Protein AF-A0A7D9MBD2-F1 (afdb_monomer_lite)

Foldseek 3Di:
DDAAQDQAAKDWPDWWALQVAPGRHIAFTWMGHSQKTWGWGAASPGHTLDIKIFPDRPDDHGDDKDWDWDADQQFSKTFIDINNHTRTIDTGDHNDDGYDNIHHDD

Organism: Paramuricea clavata (NCBI:txid317549)

Structure (mmCIF, N/CA/C/O backbone):
data_AF-A0A7D9MBD2-F1
#
_entry.id   AF-A0A7D9MBD2-F1
#
loop_
_atom_site.group_PDB
_atom_site.id
_atom_site.type_symbol
_atom_site.label_atom_id
_atom_site.label_alt_id
_atom_site.label_comp_id
_atom_site.label_asym_id
_atom_site.label_entity_id
_atom_site.label_seq_id
_atom_site.pdbx_PDB_ins_code
_atom_site.Cartn_x
_atom_site.Cartn_y
_atom_site.Cartn_z
_atom_site.occupancy
_atom_site.B_iso_or_equiv
_atom_site.auth_seq_id
_atom_site.auth_comp_id
_atom_site.auth_asym_id
_atom_site.auth_atom_id
_atom_site.pdbx_PDB_model_num
ATOM 1 N N . MET A 1 1 ? -12.943 7.294 1.486 1.00 92.62 1 MET A N 1
ATOM 2 C CA . MET A 1 1 ? -13.051 6.853 2.899 1.00 92.62 1 MET A CA 1
ATOM 3 C C . MET A 1 1 ? -13.723 5.497 2.928 1.00 92.62 1 MET A C 1
ATOM 5 O O . MET A 1 1 ? -14.538 5.242 2.050 1.00 92.62 1 MET A O 1
ATOM 9 N N . ILE A 1 2 ? -13.403 4.660 3.913 1.00 96.00 2 ILE A N 1
ATOM 10 C CA . ILE A 1 2 ? -14.012 3.333 4.078 1.00 96.00 2 ILE A CA 1
ATOM 11 C C . ILE A 1 2 ? -14.476 3.122 5.521 1.00 96.00 2 ILE A C 1
ATOM 13 O O . ILE A 1 2 ? -13.930 3.731 6.441 1.00 96.00 2 ILE A O 1
ATOM 17 N N . LYS A 1 3 ? -15.463 2.245 5.719 1.00 97.31 3 LYS A N 1
ATOM 18 C CA . LYS A 1 3 ? -15.857 1.721 7.031 1.00 97.31 3 LYS A CA 1
ATOM 19 C C . LYS A 1 3 ? -15.859 0.200 6.953 1.00 97.31 3 LYS A C 1
ATOM 21 O O . LYS A 1 3 ? -16.692 -0.377 6.262 1.00 97.31 3 LYS A O 1
ATOM 26 N N . LEU A 1 4 ? -14.932 -0.434 7.660 1.00 96.69 4 LEU A N 1
ATOM 27 C CA . LEU A 1 4 ? -14.835 -1.890 7.728 1.00 96.69 4 LEU A CA 1
ATOM 28 C C . LEU A 1 4 ? -15.627 -2.394 8.933 1.00 96.69 4 LEU A C 1
ATOM 30 O O . LEU A 1 4 ? -15.448 -1.889 10.038 1.00 96.69 4 LEU A O 1
ATOM 34 N N . LEU A 1 5 ? -16.511 -3.373 8.738 1.00 97.44 5 LEU A N 1
ATOM 35 C CA . LEU A 1 5 ? -17.306 -3.949 9.836 1.00 97.44 5 LEU A CA 1
ATOM 36 C C . LEU A 1 5 ? -16.469 -4.860 10.747 1.00 97.44 5 LEU A C 1
ATOM 38 O O . LEU A 1 5 ? -16.777 -5.002 11.927 1.00 97.44 5 LEU A O 1
ATOM 42 N N . GLN A 1 6 ? -15.398 -5.431 10.199 1.00 96.62 6 GLN A N 1
ATOM 43 C CA . GLN A 1 6 ? -14.392 -6.237 10.884 1.00 96.62 6 GLN A CA 1
ATOM 44 C C . GLN A 1 6 ? -13.019 -5.960 10.267 1.00 96.62 6 GLN A C 1
ATOM 46 O O . GLN A 1 6 ? -12.948 -5.517 9.123 1.00 96.62 6 GLN A O 1
ATOM 51 N N . VAL A 1 7 ? -11.946 -6.229 11.009 1.00 97.38 7 VAL A N 1
ATOM 52 C CA . VAL A 1 7 ? -10.560 -6.084 10.518 1.00 97.38 7 VAL A CA 1
ATOM 53 C C . VAL A 1 7 ? -9.686 -7.308 10.801 1.00 97.38 7 VAL A C 1
ATOM 55 O O . VAL A 1 7 ? -8.495 -7.273 10.513 1.00 97.38 7 VAL A O 1
ATOM 58 N N . ASN A 1 8 ? -10.267 -8.366 11.372 1.00 96.88 8 ASN A N 1
ATOM 59 C CA . ASN A 1 8 ? -9.579 -9.626 11.648 1.00 96.88 8 ASN A CA 1
ATOM 60 C C . ASN A 1 8 ? -9.455 -10.439 10.355 1.00 96.88 8 ASN A C 1
ATOM 62 O O . ASN A 1 8 ? -10.387 -10.451 9.545 1.00 96.88 8 ASN A O 1
ATOM 66 N N . GLY A 1 9 ? -8.350 -11.161 10.197 1.00 96.56 9 GLY A N 1
ATOM 67 C CA . GLY A 1 9 ? -8.034 -11.874 8.964 1.00 96.56 9 GLY A CA 1
ATOM 68 C C . GLY A 1 9 ? -7.595 -10.932 7.842 1.00 96.56 9 GLY A C 1
ATOM 69 O O . GLY A 1 9 ? -7.201 -9.793 8.094 1.00 96.56 9 GLY A O 1
ATOM 70 N N . LEU A 1 10 ? -7.640 -11.436 6.607 1.00 97.12 10 LEU A N 1
ATOM 71 C CA . LEU A 1 10 ? -7.211 -10.725 5.405 1.00 97.12 10 LEU A CA 1
ATOM 72 C C . LEU A 1 10 ? -8.407 -10.106 4.676 1.00 97.12 10 LEU A C 1
ATOM 74 O O . LEU A 1 10 ? -9.388 -10.790 4.386 1.00 97.12 10 LEU A O 1
ATOM 78 N N . LEU A 1 11 ? -8.301 -8.821 4.349 1.00 97.38 11 LEU A N 1
ATOM 79 C CA . LEU A 1 11 ? -9.273 -8.079 3.553 1.00 97.38 11 LEU A CA 1
ATOM 80 C C . LEU A 1 11 ? -8.551 -7.354 2.418 1.00 97.38 11 LEU A C 1
ATOM 82 O O . LEU A 1 11 ? -7.696 -6.504 2.671 1.00 97.38 11 LEU A O 1
ATOM 86 N N . HIS A 1 12 ? -8.942 -7.624 1.177 1.00 95.38 12 HIS A N 1
ATOM 87 C CA . HIS A 1 12 ? -8.473 -6.867 0.019 1.00 95.38 12 HIS A CA 1
ATOM 88 C C . HIS A 1 12 ? -9.350 -5.624 -0.163 1.00 95.38 12 HIS A C 1
ATOM 90 O O . HIS A 1 12 ? -10.572 -5.723 -0.266 1.00 95.38 12 HIS A O 1
ATOM 96 N N . LEU A 1 13 ? -8.733 -4.440 -0.147 1.00 96.06 13 LEU A N 1
ATOM 97 C CA . LEU A 1 13 ? -9.426 -3.165 -0.366 1.00 96.06 13 LEU A CA 1
ATOM 98 C C . LEU A 1 13 ? -9.339 -2.723 -1.825 1.00 96.06 13 LEU A C 1
ATOM 100 O O . LEU A 1 13 ? -10.264 -2.104 -2.344 1.00 96.06 13 LEU A O 1
ATOM 104 N N . PHE A 1 14 ? -8.205 -3.011 -2.458 1.00 95.31 14 PHE A N 1
ATOM 105 C CA . PHE A 1 14 ? -7.955 -2.767 -3.868 1.00 95.31 14 PHE A CA 1
ATOM 106 C C . PHE A 1 14 ? -6.874 -3.724 -4.353 1.00 95.31 14 PHE A C 1
ATOM 108 O O . PHE A 1 14 ? -5.856 -3.911 -3.680 1.00 95.31 14 PHE A O 1
ATOM 115 N N . GLU A 1 15 ? -7.076 -4.285 -5.536 1.00 95.94 15 GLU A N 1
ATOM 116 C CA . GLU A 1 15 ? -6.099 -5.147 -6.175 1.00 95.94 15 GLU A CA 1
ATOM 117 C C . GLU A 1 15 ? -6.204 -5.095 -7.697 1.00 95.94 15 GLU A C 1
ATOM 119 O O . GLU A 1 15 ? -7.252 -4.773 -8.259 1.00 95.94 15 GLU A O 1
ATOM 124 N N . THR A 1 16 ? -5.095 -5.421 -8.350 1.00 96.12 16 THR A N 1
ATOM 125 C CA . THR A 1 16 ? -5.029 -5.701 -9.786 1.00 96.12 16 THR A CA 1
ATOM 126 C C . THR A 1 16 ? -4.170 -6.938 -10.018 1.00 96.12 16 THR A C 1
ATOM 128 O O . THR A 1 16 ? -3.390 -7.334 -9.148 1.00 96.12 16 THR A O 1
ATOM 131 N N . ILE A 1 17 ? -4.264 -7.526 -11.205 1.00 95.00 17 ILE A N 1
ATOM 132 C CA . ILE A 1 17 ? -3.409 -8.630 -11.654 1.00 95.00 17 ILE A CA 1
ATOM 133 C C . ILE A 1 17 ? -2.486 -8.164 -12.778 1.00 95.00 17 ILE A C 1
ATOM 135 O O . ILE A 1 17 ? -2.806 -7.215 -13.487 1.00 95.00 17 ILE A O 1
ATOM 139 N N . GLY A 1 18 ? -1.366 -8.851 -12.985 1.00 93.38 18 GLY A N 1
ATOM 140 C CA . GLY A 1 18 ? -0.489 -8.642 -14.143 1.00 93.38 18 GLY A CA 1
ATOM 141 C C . GLY A 1 18 ? -1.075 -9.166 -15.460 1.00 93.38 18 GLY A C 1
ATOM 142 O O . GLY A 1 18 ? -0.460 -10.001 -16.110 1.00 93.38 18 GLY A O 1
ATOM 143 N N . GLY A 1 19 ? -2.272 -8.733 -15.865 1.00 90.25 19 GLY A N 1
ATOM 144 C CA . GLY A 1 19 ? -2.978 -9.280 -17.037 1.00 90.25 19 GLY A CA 1
ATOM 145 C C . GLY A 1 19 ? -2.192 -9.198 -18.354 1.00 90.25 19 GLY A C 1
ATOM 146 O O . GLY A 1 19 ? -2.360 -10.050 -19.228 1.00 90.25 19 GLY A O 1
ATOM 147 N N . HIS A 1 20 ? -1.267 -8.240 -18.467 1.00 93.00 20 HIS A N 1
ATOM 148 C CA . HIS A 1 20 ? -0.345 -8.096 -19.597 1.00 93.00 20 HIS A CA 1
ATOM 149 C C . HIS A 1 20 ? 1.138 -8.199 -19.191 1.00 93.00 20 HIS A C 1
ATOM 151 O O . HIS A 1 20 ? 2.025 -7.832 -19.964 1.00 93.00 20 HIS A O 1
ATOM 157 N N . SER A 1 21 ? 1.412 -8.735 -17.999 1.00 93.62 21 SER A N 1
ATOM 158 C CA . SER A 1 21 ? 2.756 -8.956 -17.465 1.00 93.62 21 SER A CA 1
ATOM 159 C C . SER A 1 21 ? 3.317 -10.330 -17.846 1.00 93.62 21 SER A C 1
ATOM 161 O O . SER A 1 21 ? 2.640 -11.188 -18.411 1.00 93.62 21 SER A O 1
ATOM 163 N N . LYS A 1 22 ? 4.580 -10.595 -17.481 1.00 93.62 22 LYS A N 1
ATOM 164 C CA . LYS A 1 22 ? 5.185 -11.939 -17.596 1.00 93.62 22 LYS A CA 1
ATOM 165 C C . LYS A 1 22 ? 4.678 -12.931 -16.536 1.00 93.62 22 LYS A C 1
ATOM 167 O O . LYS A 1 22 ? 5.165 -14.056 -16.473 1.00 93.62 22 LYS A O 1
ATOM 172 N N . HIS A 1 23 ? 3.734 -12.510 -15.699 1.00 90.62 23 HIS A N 1
ATOM 173 C CA . HIS A 1 23 ? 3.063 -13.294 -14.666 1.00 90.62 23 HIS A CA 1
ATOM 174 C C . HIS A 1 23 ? 1.598 -12.868 -14.578 1.00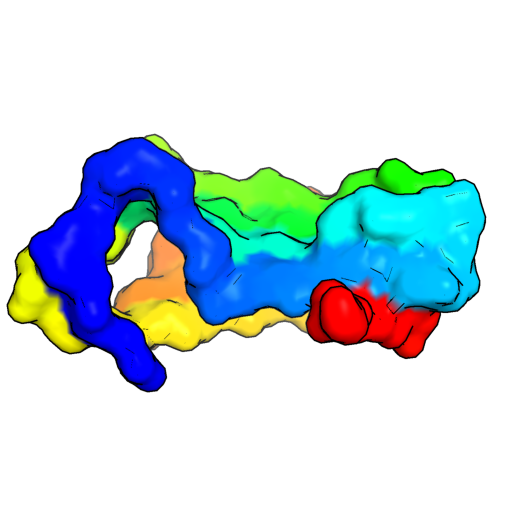 90.62 23 HIS A C 1
ATOM 176 O O . HIS A 1 23 ? 1.290 -11.733 -14.897 1.00 90.62 23 HIS A O 1
ATOM 182 N N . GLN A 1 24 ? 0.721 -13.714 -14.038 1.00 91.81 24 GLN A N 1
ATOM 183 C CA . GLN A 1 24 ? -0.693 -13.373 -13.786 1.00 91.81 24 GLN A CA 1
ATOM 184 C C . GLN A 1 24 ? -1.000 -13.145 -12.295 1.00 91.81 24 GLN A C 1
ATOM 186 O O . GLN A 1 24 ? -2.143 -13.201 -11.859 1.00 91.81 24 GLN A O 1
ATOM 191 N N . GLU A 1 25 ? 0.038 -12.917 -11.489 1.00 93.62 25 GLU A N 1
ATOM 192 C CA . GLU A 1 25 ? -0.091 -12.650 -10.054 1.00 93.62 25 GLU A CA 1
ATOM 193 C C . GLU A 1 25 ? -0.559 -11.216 -9.752 1.00 93.62 25 GLU A C 1
ATOM 195 O O . GLU A 1 25 ? -0.521 -10.343 -10.624 1.00 93.62 25 GLU A O 1
ATOM 200 N N . LEU A 1 26 ? -0.950 -10.976 -8.493 1.00 94.00 26 LEU A N 1
ATOM 201 C CA . LEU A 1 26 ? -1.326 -9.655 -7.983 1.00 94.00 26 LEU A CA 1
ATOM 202 C C . LEU A 1 26 ? -0.211 -8.629 -8.223 1.00 94.00 26 LEU A C 1
ATOM 204 O O . LEU A 1 26 ? 0.951 -8.866 -7.870 1.00 94.00 26 LEU A O 1
ATOM 208 N N . GLN A 1 27 ? -0.579 -7.484 -8.794 1.00 95.31 27 GLN A N 1
ATOM 209 C CA . GLN A 1 27 ? 0.362 -6.446 -9.202 1.00 95.31 27 GLN A CA 1
ATOM 210 C C . GLN A 1 27 ? 0.305 -5.238 -8.270 1.00 95.31 27 GLN A C 1
ATOM 212 O O . GLN A 1 27 ? 1.287 -4.969 -7.577 1.00 95.31 27 GLN A O 1
ATOM 217 N N . TYR A 1 28 ? -0.849 -4.576 -8.180 1.00 96.31 28 TYR A N 1
ATOM 218 C CA . TYR A 1 28 ? -1.146 -3.634 -7.105 1.00 96.31 28 TYR A CA 1
ATOM 2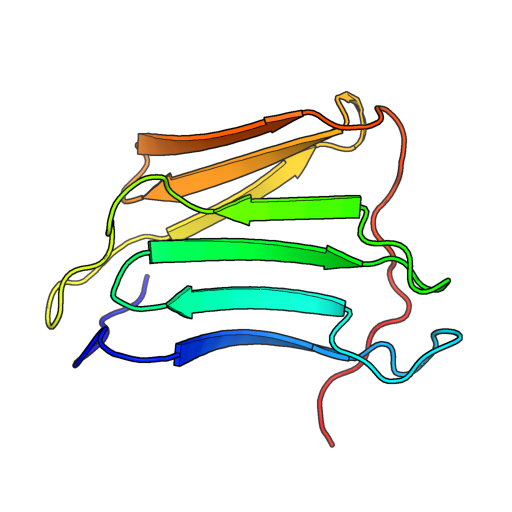19 C C . TYR A 1 28 ? -1.934 -4.338 -6.010 1.00 96.31 28 TYR A C 1
ATOM 221 O O . TYR A 1 28 ? -2.854 -5.102 -6.304 1.00 96.31 28 TYR A O 1
ATOM 229 N N . ARG A 1 29 ? -1.605 -4.061 -4.745 1.00 97.12 29 ARG A N 1
ATOM 230 C CA . ARG A 1 29 ? -2.360 -4.604 -3.612 1.00 97.12 29 ARG A CA 1
ATOM 231 C C . ARG A 1 29 ? -2.400 -3.624 -2.448 1.00 97.12 29 ARG A C 1
ATOM 233 O O . ARG A 1 29 ? -1.362 -3.227 -1.918 1.00 97.12 29 ARG A O 1
ATOM 240 N N . LEU A 1 30 ? -3.615 -3.259 -2.053 1.00 98.19 30 LEU A N 1
ATOM 241 C CA . LEU A 1 30 ? -3.927 -2.555 -0.816 1.00 98.19 30 LEU A CA 1
ATOM 242 C C . LEU A 1 30 ? -4.804 -3.470 0.034 1.00 98.19 30 LEU A C 1
ATOM 244 O O . LEU A 1 30 ? -5.951 -3.752 -0.320 1.00 98.19 30 LEU A O 1
ATOM 248 N N . GLU A 1 31 ? -4.269 -3.936 1.152 1.00 98.00 31 GLU A N 1
ATOM 249 C CA . GLU A 1 31 ? -4.922 -4.954 1.975 1.00 98.00 31 GLU A CA 1
ATOM 250 C C . GLU A 1 31 ? -4.795 -4.658 3.463 1.00 98.00 31 GLU A C 1
ATOM 252 O O . GLU A 1 31 ? -3.886 -3.953 3.908 1.00 98.00 31 GLU A O 1
ATOM 257 N N . VAL A 1 32 ? -5.727 -5.214 4.228 1.00 98.38 32 VAL A N 1
ATOM 258 C CA . VAL A 1 32 ? -5.747 -5.164 5.685 1.00 98.38 32 VAL A CA 1
ATOM 259 C C . VAL A 1 32 ? -5.552 -6.572 6.209 1.00 98.38 32 VAL A C 1
ATOM 261 O O . VAL A 1 32 ? -6.313 -7.463 5.842 1.00 98.38 32 VAL A O 1
ATOM 264 N N . GLN A 1 33 ? -4.577 -6.758 7.091 1.00 98.44 33 GLN A N 1
ATOM 265 C CA . GLN A 1 33 ? -4.391 -8.001 7.826 1.00 98.44 33 GLN A CA 1
ATOM 266 C C . GLN A 1 33 ? -4.386 -7.713 9.324 1.00 98.44 33 GLN A C 1
ATOM 268 O O . GLN A 1 33 ? -3.493 -7.027 9.823 1.00 98.44 33 GLN A O 1
ATOM 273 N N . ASP A 1 34 ? -5.404 -8.203 10.033 1.00 98.12 34 ASP A N 1
ATOM 274 C CA . ASP A 1 34 ? -5.568 -8.000 11.481 1.00 98.12 34 ASP A CA 1
ATOM 275 C C . ASP A 1 34 ? -5.427 -6.515 11.888 1.00 98.12 34 ASP A C 1
ATOM 277 O O . ASP A 1 34 ? -4.731 -6.143 12.834 1.00 98.12 34 ASP A O 1
ATOM 281 N N . GLY A 1 35 ? -6.060 -5.636 11.103 1.00 98.12 35 GLY A N 1
ATOM 282 C CA . GLY A 1 35 ? -6.047 -4.179 11.266 1.00 98.12 35 GLY A CA 1
ATOM 283 C C . GLY A 1 35 ? -4.771 -3.459 10.807 1.00 98.12 35 GLY A C 1
ATOM 284 O O . GLY A 1 35 ? -4.767 -2.224 10.777 1.00 98.12 35 GLY A O 1
ATOM 285 N N . LYS A 1 36 ? -3.700 -4.170 10.428 1.00 98.69 36 LYS A N 1
ATOM 286 C CA . LYS A 1 36 ? -2.511 -3.575 9.789 1.00 98.69 36 LYS A CA 1
ATOM 287 C C . LYS A 1 36 ? -2.774 -3.349 8.309 1.00 98.69 36 LYS A C 1
ATOM 289 O O . LYS A 1 36 ? -3.374 -4.205 7.670 1.00 98.69 36 LYS A O 1
ATOM 294 N N . LEU A 1 37 ? -2.321 -2.222 7.768 1.00 98.69 37 LEU A N 1
ATOM 295 C CA . LEU A 1 37 ? -2.470 -1.919 6.345 1.00 98.69 37 LEU A CA 1
ATOM 296 C C . LEU A 1 37 ? -1.169 -2.235 5.604 1.00 98.69 37 LEU A C 1
ATOM 298 O O . LEU A 1 37 ? -0.096 -1.815 6.045 1.00 98.69 37 LEU A O 1
ATOM 302 N N . THR A 1 38 ? -1.292 -2.908 4.465 1.00 98.69 38 THR A N 1
ATOM 303 C CA . THR A 1 38 ? -0.197 -3.181 3.536 1.00 98.69 38 THR A CA 1
ATOM 304 C C . THR A 1 38 ? -0.442 -2.458 2.219 1.00 98.69 38 THR A C 1
ATOM 306 O O . THR A 1 38 ? -1.511 -2.595 1.623 1.00 98.69 38 THR A O 1
ATOM 309 N N . TRP A 1 39 ? 0.565 -1.721 1.750 1.00 98.56 39 TRP A N 1
ATOM 310 C CA . TRP A 1 39 ? 0.633 -1.160 0.405 1.00 98.56 39 TRP A CA 1
ATOM 311 C C . TRP A 1 39 ? 1.754 -1.834 -0.378 1.00 98.56 39 TRP A C 1
ATOM 313 O O . TRP A 1 39 ? 2.913 -1.820 0.041 1.00 98.56 39 TRP A O 1
ATOM 323 N N . PHE A 1 40 ? 1.411 -2.437 -1.509 1.00 98.19 40 PHE A N 1
ATOM 324 C CA . PHE A 1 40 ? 2.311 -3.298 -2.260 1.00 98.19 40 PHE A CA 1
ATOM 325 C C . PHE A 1 40 ? 2.222 -3.027 -3.759 1.00 98.19 40 PHE A C 1
ATOM 327 O O . PHE A 1 40 ? 1.131 -2.839 -4.307 1.00 98.19 40 PHE A O 1
ATOM 334 N N . HIS A 1 41 ? 3.380 -3.090 -4.419 1.00 97.81 41 HIS A N 1
ATOM 335 C CA . HIS A 1 41 ? 3.474 -3.113 -5.873 1.00 97.81 41 HIS A CA 1
ATOM 336 C C . HIS A 1 41 ? 4.565 -4.062 -6.359 1.00 97.81 41 HIS A C 1
ATOM 338 O O . HIS A 1 41 ? 5.679 -4.110 -5.822 1.00 97.81 41 HIS A O 1
ATOM 344 N N . ARG A 1 42 ? 4.271 -4.739 -7.465 1.00 96.25 42 ARG A N 1
ATOM 345 C CA . ARG A 1 42 ? 5.201 -5.567 -8.230 1.00 96.25 42 ARG A CA 1
ATOM 346 C C . ARG A 1 42 ? 5.215 -5.149 -9.697 1.00 96.25 42 ARG A C 1
ATOM 348 O O . ARG A 1 42 ? 4.191 -4.780 -10.258 1.00 96.25 42 ARG A O 1
ATOM 355 N N . ASN A 1 43 ? 6.379 -5.193 -10.336 1.00 95.31 43 ASN A N 1
ATOM 356 C CA . ASN A 1 43 ? 6.511 -4.839 -11.746 1.00 95.31 43 ASN A CA 1
ATOM 357 C C . ASN A 1 43 ? 6.136 -5.989 -12.698 1.00 95.31 43 ASN A C 1
ATOM 359 O O . ASN A 1 43 ? 5.992 -7.130 -12.277 1.00 95.31 43 ASN A O 1
ATOM 363 N N . SER A 1 44 ? 6.065 -5.698 -13.995 1.00 95.25 44 SER A N 1
ATOM 364 C CA . SER A 1 44 ? 5.725 -6.656 -15.062 1.00 95.25 44 SER A CA 1
ATOM 365 C C . SER A 1 44 ? 6.642 -7.882 -15.187 1.00 95.25 44 SER A C 1
ATOM 367 O O . SER A 1 44 ? 6.297 -8.867 -15.846 1.00 95.25 44 SER A O 1
ATOM 369 N N . LEU A 1 45 ? 7.834 -7.825 -14.586 1.00 95.62 45 LEU A N 1
ATOM 370 C CA . LEU A 1 45 ? 8.819 -8.908 -14.561 1.00 95.62 45 LEU A CA 1
ATOM 371 C C . LEU A 1 45 ? 8.686 -9.795 -13.319 1.00 95.62 45 LEU A C 1
ATOM 373 O O . LEU A 1 45 ? 9.420 -10.773 -13.191 1.00 95.62 45 LEU A O 1
ATOM 377 N N . GLY A 1 46 ? 7.780 -9.463 -12.402 1.00 94.88 46 GLY A N 1
ATOM 378 C CA . GLY A 1 46 ? 7.588 -10.199 -11.161 1.00 94.88 46 GLY A CA 1
ATOM 379 C C . GLY A 1 46 ? 8.381 -9.656 -9.975 1.00 94.88 46 GLY A C 1
ATOM 380 O O . GLY A 1 46 ? 8.321 -10.231 -8.890 1.00 94.88 46 GLY A O 1
ATOM 381 N N . ASN A 1 47 ? 9.126 -8.559 -10.132 1.00 95.62 47 ASN A N 1
ATOM 382 C CA . ASN A 1 47 ? 9.919 -8.001 -9.040 1.00 95.62 47 ASN A CA 1
ATOM 383 C C . ASN A 1 47 ? 9.055 -7.099 -8.163 1.00 95.62 47 ASN A C 1
ATOM 385 O O . ASN A 1 47 ? 8.458 -6.132 -8.639 1.00 95.62 47 ASN A O 1
ATOM 389 N N . THR A 1 48 ? 9.002 -7.402 -6.870 1.00 96.31 48 THR A N 1
ATOM 390 C CA . THR A 1 48 ? 8.388 -6.520 -5.875 1.00 96.31 48 THR A CA 1
ATOM 391 C C . THR A 1 48 ? 9.193 -5.228 -5.790 1.00 96.31 48 THR A C 1
ATOM 393 O O . THR A 1 48 ? 10.370 -5.272 -5.439 1.00 96.31 48 THR A O 1
ATOM 396 N N . LEU A 1 49 ? 8.563 -4.091 -6.094 1.00 96.69 49 LEU A N 1
ATOM 397 C CA . LEU A 1 49 ? 9.208 -2.781 -5.975 1.00 96.69 49 LEU A CA 1
ATOM 398 C C . LEU A 1 49 ? 9.112 -2.248 -4.546 1.00 96.69 49 LEU A C 1
ATOM 400 O O . LEU A 1 49 ? 10.075 -1.693 -4.029 1.00 96.69 49 LEU A O 1
ATOM 404 N N . PHE A 1 50 ? 7.971 -2.454 -3.887 1.00 97.25 50 PHE A N 1
ATOM 405 C CA . PHE A 1 50 ? 7.803 -2.149 -2.469 1.00 97.25 50 PHE A CA 1
ATOM 406 C C . PHE A 1 50 ? 6.716 -3.019 -1.830 1.00 97.25 50 PHE A C 1
ATOM 408 O O . PHE A 1 50 ? 5.809 -3.519 -2.498 1.00 97.25 50 PHE A O 1
ATOM 415 N N . SER A 1 51 ? 6.810 -3.166 -0.508 1.00 97.62 51 SER A N 1
ATOM 416 C CA . SER A 1 51 ? 5.809 -3.812 0.343 1.00 97.62 51 SER A CA 1
ATOM 417 C C . SER A 1 51 ? 5.828 -3.137 1.712 1.00 97.62 51 SER A C 1
ATOM 419 O O . SER A 1 51 ? 6.568 -3.544 2.607 1.00 97.62 51 SER A O 1
ATOM 421 N N . VAL A 1 52 ? 5.048 -2.072 1.860 1.00 98.06 52 VAL A N 1
ATOM 422 C CA . VAL A 1 52 ? 5.020 -1.236 3.062 1.00 98.06 52 VAL A CA 1
ATOM 423 C C . VAL A 1 52 ? 3.898 -1.705 3.969 1.00 98.06 52 VAL A C 1
ATOM 425 O O . VAL A 1 52 ? 2.750 -1.743 3.542 1.00 98.06 52 VAL A O 1
ATOM 428 N N . VAL A 1 53 ? 4.217 -2.040 5.218 1.00 98.62 53 VAL A N 1
ATOM 429 C CA . VAL A 1 53 ? 3.245 -2.514 6.213 1.00 98.62 53 VAL A CA 1
ATOM 430 C C . VAL A 1 53 ? 3.323 -1.634 7.452 1.00 98.62 53 VAL A C 1
ATOM 432 O O . VAL A 1 53 ? 4.420 -1.321 7.920 1.00 98.62 53 VAL A O 1
ATOM 435 N N . THR A 1 54 ? 2.177 -1.228 7.999 1.00 98.75 54 THR A N 1
ATOM 436 C CA . THR A 1 54 ? 2.147 -0.495 9.273 1.00 98.75 54 THR A CA 1
ATOM 437 C C . THR A 1 54 ? 2.657 -1.365 10.426 1.00 98.75 54 THR A C 1
ATOM 439 O O . THR A 1 54 ? 2.359 -2.556 10.504 1.00 98.75 54 THR A O 1
ATOM 442 N N . ASP A 1 55 ? 3.413 -0.777 11.356 1.00 98.19 55 ASP A N 1
ATOM 443 C CA . ASP A 1 55 ? 4.060 -1.545 12.434 1.00 98.19 55 ASP A CA 1
ATOM 444 C C . ASP A 1 55 ? 3.040 -2.161 13.409 1.00 98.19 55 ASP A C 1
ATOM 446 O O . ASP A 1 55 ? 3.198 -3.295 13.877 1.00 98.19 55 ASP A O 1
ATOM 450 N N . SER A 1 56 ? 1.937 -1.452 13.643 1.00 98.00 56 SER A N 1
ATOM 451 C CA . SER A 1 56 ? 0.800 -1.861 14.468 1.00 98.00 56 SER A CA 1
ATOM 452 C C . SER A 1 56 ? -0.522 -1.771 13.688 1.00 98.00 56 SER A C 1
ATOM 454 O O . SER A 1 56 ? -0.554 -1.198 12.590 1.00 98.00 56 SER A O 1
ATOM 456 N N . PRO A 1 57 ? -1.616 -2.362 14.208 1.00 98.25 57 PRO A N 1
ATOM 457 C CA . PRO A 1 57 ? -2.946 -2.160 13.646 1.00 98.25 57 PRO A CA 1
ATOM 458 C C . PRO A 1 57 ? -3.325 -0.676 13.646 1.00 98.25 57 PRO A C 1
ATOM 460 O O . PRO A 1 57 ? -3.223 -0.003 14.671 1.00 98.25 57 PRO A O 1
ATOM 463 N N . VAL A 1 58 ? -3.768 -0.174 12.495 1.00 98.12 58 VAL A N 1
ATOM 464 C CA . VAL A 1 58 ? -4.176 1.229 12.302 1.00 98.12 58 VAL A CA 1
ATOM 465 C C . VAL A 1 58 ? -5.649 1.377 11.929 1.00 98.12 58 VAL A C 1
ATOM 467 O O . VAL A 1 58 ? -6.179 2.486 11.964 1.00 98.12 58 VAL A O 1
ATOM 470 N N . LEU A 1 59 ? -6.319 0.275 11.579 1.00 97.94 59 LEU A N 1
ATOM 471 C CA . LEU A 1 59 ? -7.746 0.243 11.277 1.00 97.94 59 LEU A CA 1
ATOM 472 C C . LEU A 1 59 ? -8.522 -0.431 12.403 1.00 97.94 59 LEU A C 1
ATOM 474 O O . LEU A 1 59 ? -8.135 -1.486 12.901 1.00 97.94 59 LEU A O 1
ATOM 478 N N . ILE A 1 60 ? -9.646 0.183 12.766 1.00 96.75 60 ILE A N 1
ATOM 479 C CA . ILE A 1 60 ? -10.537 -0.271 13.834 1.00 96.75 60 ILE A CA 1
ATOM 480 C C . ILE A 1 60 ? -11.918 -0.566 13.223 1.00 96.75 60 ILE A C 1
ATOM 482 O O . ILE A 1 60 ? -12.397 0.228 12.404 1.00 96.75 60 ILE A O 1
ATOM 486 N N . PRO A 1 61 ? -12.585 -1.673 13.607 1.00 97.69 61 PRO A N 1
ATOM 487 C CA . PRO A 1 61 ? -13.929 -1.989 13.138 1.00 97.69 61 PRO A CA 1
ATOM 488 C C . PRO A 1 61 ? -14.941 -0.877 13.414 1.00 97.69 61 PRO A C 1
ATOM 490 O O . PRO A 1 61 ? -14.912 -0.225 14.454 1.00 97.69 61 PRO A O 1
ATOM 493 N N . ASN A 1 62 ? -15.901 -0.718 12.508 1.00 97.62 62 ASN A N 1
ATOM 494 C CA . ASN A 1 62 ? -17.039 0.192 12.614 1.00 97.62 62 ASN A CA 1
ATOM 495 C C . ASN A 1 62 ? -16.697 1.690 12.722 1.00 97.62 62 ASN A C 1
ATOM 497 O O . ASN A 1 62 ? -17.585 2.488 13.033 1.00 97.62 62 ASN A O 1
ATOM 501 N N . ILE A 1 63 ? -15.474 2.093 12.367 1.00 97.88 63 ILE A N 1
ATOM 502 C CA . ILE A 1 63 ? -15.045 3.497 12.314 1.00 97.88 63 ILE A CA 1
ATOM 503 C C . ILE A 1 63 ? -14.761 3.900 10.861 1.00 97.88 63 ILE A C 1
ATOM 505 O O . ILE A 1 63 ? -14.040 3.212 10.138 1.00 97.88 63 ILE A O 1
ATOM 509 N N . TRP A 1 64 ? -15.338 5.024 10.420 1.00 98.12 64 TRP A N 1
ATOM 510 C CA . TRP A 1 64 ? -14.989 5.618 9.128 1.00 98.12 64 TRP A CA 1
ATOM 511 C C . TRP A 1 64 ? -13.546 6.105 9.162 1.00 98.12 64 TRP A C 1
ATOM 513 O O . TRP A 1 64 ? -13.182 6.907 10.017 1.00 98.12 64 TRP A O 1
ATOM 523 N N . THR A 1 65 ? -12.742 5.630 8.218 1.00 98.00 65 THR A N 1
ATOM 524 C CA . THR A 1 65 ? -11.320 5.954 8.135 1.00 98.00 65 THR A CA 1
ATOM 525 C C . THR A 1 65 ? -10.972 6.439 6.732 1.00 98.00 65 THR A C 1
ATOM 527 O O . THR A 1 65 ? -11.396 5.870 5.716 1.00 98.00 65 THR A O 1
ATOM 530 N N . HIS A 1 66 ? -10.201 7.520 6.662 1.00 98.19 66 HIS A N 1
ATOM 531 C CA . HIS A 1 66 ? -9.582 7.980 5.430 1.00 98.19 66 HIS A CA 1
ATOM 532 C C . HIS A 1 66 ? -8.218 7.307 5.272 1.00 98.19 66 HIS A C 1
ATOM 534 O O . HIS A 1 66 ? -7.359 7.441 6.140 1.00 98.19 66 HIS A O 1
ATOM 540 N N . ILE A 1 67 ? -8.037 6.581 4.172 1.00 98.25 67 ILE A N 1
ATOM 541 C CA . ILE A 1 67 ? -6.790 5.900 3.825 1.00 98.25 67 ILE A CA 1
ATOM 542 C C . ILE A 1 67 ? -6.248 6.559 2.565 1.00 98.25 67 ILE A C 1
ATOM 544 O O . ILE A 1 67 ? -6.986 6.708 1.590 1.00 98.25 67 ILE A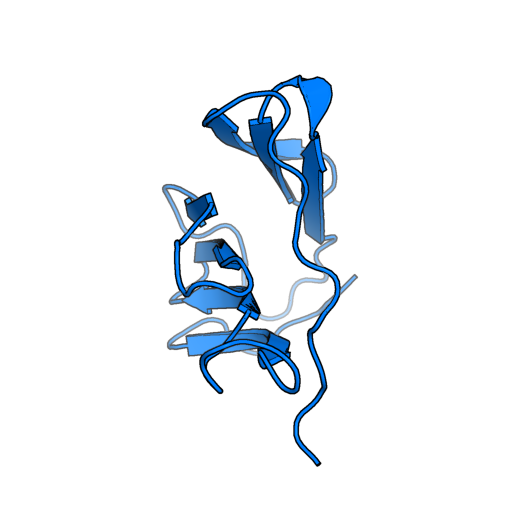 O 1
ATOM 548 N N . LEU A 1 68 ? -4.971 6.926 2.593 1.00 98.38 68 LEU A N 1
ATOM 549 C CA . LEU A 1 68 ? -4.226 7.402 1.436 1.00 98.38 68 LEU A CA 1
ATOM 550 C C . LEU A 1 68 ? -2.905 6.634 1.369 1.00 98.38 68 LEU A C 1
ATOM 552 O O . LEU A 1 68 ? -2.199 6.522 2.370 1.00 98.38 68 LEU A O 1
ATOM 556 N N . VAL A 1 69 ? -2.573 6.126 0.187 1.00 98.38 69 VAL A N 1
ATOM 557 C CA . VAL A 1 69 ? -1.284 5.492 -0.095 1.00 98.38 69 VAL A CA 1
ATOM 558 C C . VAL A 1 69 ? -0.664 6.145 -1.318 1.00 98.38 69 VAL A C 1
ATOM 560 O O . VAL A 1 69 ? -1.379 6.550 -2.236 1.00 98.38 69 VAL A O 1
ATOM 563 N N . THR A 1 70 ? 0.654 6.292 -1.318 1.00 98.12 70 THR A N 1
ATOM 564 C CA . THR A 1 70 ? 1.379 6.975 -2.393 1.00 98.12 70 THR A CA 1
ATOM 565 C C . THR A 1 70 ? 2.633 6.204 -2.778 1.00 98.12 70 THR A C 1
ATOM 567 O O . THR A 1 70 ? 3.131 5.361 -2.028 1.00 98.12 70 THR A O 1
ATOM 570 N N . TYR A 1 71 ? 3.135 6.502 -3.973 1.00 98.19 71 TYR A N 1
ATOM 571 C CA . TYR A 1 71 ? 4.484 6.163 -4.397 1.00 98.19 71 TYR A CA 1
ATOM 572 C C . TYR A 1 71 ? 5.069 7.333 -5.189 1.00 98.19 71 TYR A C 1
ATOM 574 O O . TYR A 1 71 ? 4.463 7.787 -6.162 1.00 98.19 71 TYR A O 1
ATOM 582 N N . THR A 1 72 ? 6.247 7.805 -4.793 1.00 98.06 72 THR A N 1
ATOM 583 C CA . THR A 1 72 ? 6.958 8.898 -5.461 1.00 98.06 72 THR A CA 1
ATOM 584 C C . THR A 1 72 ? 8.141 8.334 -6.234 1.00 98.06 72 THR A C 1
ATOM 586 O O . THR A 1 72 ? 9.160 7.984 -5.645 1.00 98.06 72 THR A O 1
ATOM 589 N N . VAL A 1 73 ? 8.037 8.296 -7.568 1.00 97.44 73 VAL A N 1
ATOM 590 C CA . VAL A 1 73 ? 9.081 7.721 -8.440 1.00 97.44 73 VAL A CA 1
ATOM 591 C C . VAL A 1 73 ? 10.438 8.398 -8.269 1.00 97.44 73 VAL A C 1
ATOM 593 O O . VAL A 1 73 ? 11.454 7.719 -8.262 1.00 97.44 73 VAL A O 1
ATOM 596 N N . VAL A 1 74 ? 10.470 9.721 -8.082 1.00 97.88 74 VAL A N 1
ATOM 597 C CA . VAL A 1 74 ? 11.722 10.492 -7.984 1.00 97.88 74 VAL A CA 1
ATOM 598 C C . VAL A 1 74 ? 12.578 10.031 -6.805 1.00 97.88 74 VAL A C 1
ATOM 600 O O . VAL A 1 74 ? 13.797 10.005 -6.916 1.00 97.88 74 VAL A O 1
ATOM 603 N N . THR A 1 75 ? 11.949 9.648 -5.696 1.00 97.69 75 THR A N 1
ATOM 604 C CA . THR A 1 75 ? 12.634 9.257 -4.459 1.00 97.69 75 THR A CA 1
ATOM 605 C C . THR A 1 75 ? 12.541 7.761 -4.164 1.00 97.69 75 THR A C 1
ATOM 607 O O . THR A 1 75 ? 13.213 7.294 -3.253 1.00 97.69 75 THR A O 1
ATOM 610 N N . GLY A 1 76 ? 11.718 7.006 -4.900 1.00 97.50 76 GLY A N 1
ATOM 611 C CA . GLY A 1 76 ? 11.447 5.595 -4.606 1.00 97.50 76 GLY A CA 1
ATOM 612 C C . GLY A 1 76 ? 10.682 5.398 -3.293 1.00 97.50 76 GLY A C 1
ATOM 613 O O . GLY A 1 76 ? 10.844 4.377 -2.629 1.00 97.50 76 GLY A O 1
ATOM 614 N N . THR A 1 77 ? 9.897 6.394 -2.871 1.00 98.38 77 THR A N 1
ATOM 615 C CA . THR A 1 77 ? 9.253 6.413 -1.549 1.00 98.38 77 THR A CA 1
ATOM 616 C C . THR A 1 77 ? 7.808 5.944 -1.638 1.00 98.38 77 THR A C 1
ATOM 618 O O . THR A 1 77 ? 7.014 6.561 -2.347 1.00 98.38 77 THR A O 1
ATOM 621 N N . ALA A 1 78 ? 7.450 4.906 -0.884 1.00 98.56 78 ALA A N 1
ATOM 622 C CA . ALA A 1 78 ? 6.074 4.455 -0.691 1.00 98.56 78 ALA A CA 1
ATOM 623 C C . ALA A 1 78 ? 5.587 4.836 0.714 1.00 98.56 78 ALA A C 1
ATOM 625 O O . ALA A 1 78 ? 6.293 4.610 1.698 1.00 98.56 78 ALA A O 1
ATOM 626 N N . GLN A 1 79 ? 4.384 5.403 0.820 1.00 98.75 79 GLN A N 1
ATOM 627 C CA . GLN A 1 79 ? 3.857 5.914 2.091 1.00 98.75 79 GLN A CA 1
ATOM 628 C C . GLN A 1 79 ? 2.417 5.472 2.341 1.00 98.75 79 GLN A C 1
ATOM 630 O O . GLN A 1 79 ? 1.635 5.268 1.411 1.00 98.75 79 GLN A O 1
ATOM 635 N N . ILE A 1 80 ? 2.072 5.377 3.624 1.00 98.88 80 ILE A N 1
ATOM 636 C CA . ILE A 1 80 ? 0.729 5.100 4.130 1.00 98.88 80 ILE A CA 1
ATOM 637 C C . ILE A 1 80 ? 0.321 6.225 5.078 1.00 98.88 80 ILE A C 1
ATOM 639 O O . ILE A 1 80 ? 0.997 6.472 6.080 1.00 98.88 80 ILE A O 1
ATOM 643 N N . PHE A 1 81 ? -0.833 6.832 4.814 1.00 98.81 81 PHE A N 1
ATOM 644 C CA . PHE A 1 81 ? -1.460 7.830 5.670 1.00 98.81 81 PHE A CA 1
ATOM 645 C C . PHE A 1 81 ? -2.840 7.364 6.137 1.00 98.81 81 PHE A C 1
ATOM 647 O O . PHE A 1 81 ? -3.652 6.881 5.343 1.00 98.81 81 PHE A O 1
ATOM 654 N N . ILE A 1 82 ? -3.128 7.577 7.422 1.00 98.56 82 ILE A N 1
ATOM 655 C CA . ILE A 1 82 ? -4.421 7.283 8.048 1.00 98.56 82 ILE A CA 1
ATOM 656 C C . ILE A 1 82 ? -4.968 8.574 8.642 1.00 98.56 82 ILE A C 1
ATOM 658 O O . ILE A 1 82 ? -4.313 9.209 9.463 1.00 98.56 82 ILE A O 1
ATOM 662 N N . ASN A 1 83 ? -6.160 8.984 8.203 1.00 98.12 83 ASN A N 1
ATOM 663 C CA . ASN A 1 83 ? -6.791 10.251 8.590 1.00 98.12 83 ASN A CA 1
ATOM 664 C C . ASN A 1 83 ? -5.871 11.476 8.400 1.00 98.12 83 ASN A C 1
ATOM 666 O O . ASN A 1 83 ? -5.937 12.437 9.157 1.00 98.12 83 ASN A O 1
ATOM 670 N N . GLY A 1 84 ? -5.023 11.435 7.366 1.00 97.94 84 GLY A N 1
ATOM 671 C CA . GLY A 1 84 ? -4.077 12.504 7.028 1.00 97.94 84 GLY A CA 1
ATOM 672 C C . GLY A 1 84 ? -2.730 12.434 7.755 1.00 97.94 84 GLY A C 1
ATOM 673 O O . GLY A 1 84 ? -1.830 13.192 7.411 1.00 97.94 84 GLY A O 1
ATOM 674 N N . GLU A 1 85 ? -2.550 11.518 8.707 1.00 98.50 85 GLU A N 1
ATOM 675 C CA . GLU A 1 85 ? -1.290 11.334 9.432 1.00 98.50 85 GLU A CA 1
ATOM 676 C C . GLU A 1 85 ? -0.438 10.236 8.781 1.00 98.50 85 GLU A C 1
ATOM 678 O O . GLU A 1 85 ? -0.948 9.147 8.506 1.00 98.50 85 GLU A O 1
ATOM 683 N N . LEU A 1 86 ? 0.855 10.496 8.564 1.00 98.56 86 LEU A N 1
ATOM 684 C CA . LEU A 1 86 ? 1.806 9.497 8.069 1.00 98.56 86 LEU A CA 1
ATOM 685 C C . LEU A 1 86 ? 1.977 8.384 9.112 1.00 98.56 86 LEU A C 1
ATOM 687 O O . LEU A 1 86 ? 2.408 8.640 10.233 1.00 98.56 86 LEU A O 1
ATOM 691 N N . LYS A 1 87 ? 1.657 7.143 8.741 1.00 98.69 87 LYS A N 1
ATOM 692 C CA . LYS A 1 87 ? 1.800 5.963 9.610 1.00 98.69 87 LYS A CA 1
ATOM 693 C C . LYS A 1 87 ? 2.972 5.079 9.235 1.00 98.69 87 LYS A C 1
ATOM 695 O O . LYS A 1 87 ? 3.526 4.413 10.106 1.00 98.69 87 LYS A O 1
ATOM 700 N N . LYS A 1 88 ? 3.333 5.042 7.955 1.00 98.62 88 LYS A N 1
ATOM 701 C CA . LYS A 1 88 ? 4.479 4.271 7.489 1.00 98.62 88 LYS A CA 1
ATOM 702 C C . LYS A 1 88 ? 5.058 4.872 6.225 1.00 98.62 88 LYS A C 1
ATOM 704 O O . LYS A 1 88 ? 4.325 5.374 5.376 1.00 98.62 88 LYS A O 1
ATOM 709 N N . GLU A 1 89 ? 6.366 4.749 6.110 1.00 98.19 89 GLU A N 1
ATOM 710 C CA . GLU A 1 89 ? 7.143 5.058 4.925 1.00 98.19 89 GLU A CA 1
ATOM 711 C C . GLU A 1 89 ? 8.178 3.951 4.719 1.00 98.19 89 GLU A C 1
ATOM 713 O O . GLU A 1 89 ? 8.692 3.383 5.687 1.00 98.19 89 GLU A O 1
ATOM 718 N N . ASP A 1 90 ? 8.464 3.647 3.459 1.00 97.50 90 ASP A N 1
ATOM 719 C CA . ASP A 1 90 ? 9.623 2.864 3.048 1.00 97.50 90 ASP A CA 1
ATOM 720 C C . ASP A 1 90 ? 10.247 3.529 1.818 1.00 97.50 90 ASP A C 1
ATOM 722 O O . ASP A 1 90 ? 9.538 4.007 0.926 1.00 97.50 90 ASP A O 1
ATOM 726 N N . VAL A 1 91 ? 11.575 3.564 1.779 1.00 97.12 91 VAL A N 1
ATOM 727 C CA . VAL A 1 91 ? 12.350 4.147 0.682 1.00 97.12 91 VAL A CA 1
ATOM 728 C C . VAL A 1 91 ? 13.141 3.026 0.024 1.00 97.12 91 VAL A C 1
ATOM 730 O O . VAL A 1 91 ? 13.875 2.294 0.692 1.00 97.12 91 VAL A O 1
ATOM 733 N N . LYS A 1 92 ? 12.958 2.875 -1.286 1.00 94.38 92 LYS A N 1
ATOM 734 C CA . LYS A 1 92 ? 13.630 1.878 -2.126 1.00 94.38 92 LYS A CA 1
ATOM 735 C C . LYS A 1 92 ? 14.430 2.587 -3.219 1.00 94.38 92 LYS A C 1
ATOM 737 O O . LYS A 1 92 ? 15.034 3.628 -2.971 1.00 94.38 92 LYS A O 1
ATOM 742 N N . ASP A 1 93 ? 14.455 2.016 -4.415 1.00 93.50 93 ASP A N 1
ATOM 743 C CA . ASP A 1 93 ? 15.231 2.534 -5.530 1.00 93.50 93 ASP A CA 1
ATOM 744 C C . ASP A 1 93 ? 14.540 3.744 -6.169 1.00 93.50 93 ASP A C 1
ATOM 746 O O . ASP A 1 93 ? 13.415 3.671 -6.673 1.00 93.50 93 ASP A O 1
ATOM 750 N N . ALA A 1 94 ? 15.239 4.877 -6.167 1.00 95.56 94 ALA A N 1
ATOM 751 C CA . ALA A 1 94 ? 14.804 6.085 -6.849 1.00 95.56 94 ALA A CA 1
ATOM 752 C C . ALA A 1 94 ? 14.767 5.894 -8.375 1.00 95.56 94 ALA A C 1
ATOM 754 O O . ALA A 1 94 ? 15.586 5.189 -8.964 1.00 95.56 94 ALA A O 1
ATOM 755 N N . GLY A 1 95 ? 13.827 6.566 -9.035 1.00 96.06 95 GLY A N 1
ATOM 756 C CA . GLY A 1 95 ? 13.682 6.572 -10.490 1.00 96.06 95 GLY A CA 1
ATOM 757 C C . GLY A 1 95 ? 13.012 5.330 -11.081 1.00 96.06 95 GLY A C 1
ATOM 758 O O . GLY A 1 95 ? 12.900 5.251 -12.302 1.00 96.06 95 GLY A O 1
ATOM 759 N N . VAL A 1 96 ? 12.544 4.378 -10.265 1.00 95.38 96 VAL A N 1
ATOM 760 C CA . VAL A 1 96 ? 11.883 3.160 -10.760 1.00 95.38 96 VAL A CA 1
ATOM 761 C C . VAL A 1 96 ? 10.377 3.404 -10.937 1.00 95.38 96 VAL A C 1
ATOM 763 O O . VAL A 1 96 ? 9.671 3.578 -9.938 1.00 95.38 96 VAL A O 1
ATOM 766 N N . PRO A 1 97 ? 9.844 3.441 -12.174 1.00 95.06 97 PRO A N 1
ATOM 767 C CA . PRO A 1 97 ? 8.420 3.661 -12.402 1.00 95.06 97 PRO A CA 1
ATOM 768 C C . PRO A 1 97 ? 7.592 2.432 -12.014 1.00 95.06 97 PRO A C 1
ATOM 770 O O . PRO A 1 97 ? 8.051 1.292 -12.108 1.00 95.06 97 PRO A O 1
ATOM 773 N N . LEU A 1 98 ? 6.338 2.669 -11.625 1.00 95.50 98 LEU A N 1
ATOM 774 C CA . LEU A 1 98 ? 5.378 1.584 -11.447 1.00 95.50 98 LEU A CA 1
ATOM 775 C C . LEU A 1 98 ? 4.896 1.079 -12.805 1.00 95.50 98 LEU A C 1
ATOM 777 O O . LEU A 1 98 ? 4.823 1.823 -13.783 1.00 95.50 98 LEU A O 1
ATOM 781 N N . SER A 1 99 ? 4.576 -0.205 -12.850 1.00 94.12 99 SER A N 1
ATOM 782 C CA . SER A 1 99 ? 4.116 -0.866 -14.064 1.00 94.12 99 SER A CA 1
ATOM 783 C C . SER A 1 99 ? 2.652 -0.541 -14.359 1.00 94.12 99 SER A C 1
ATOM 785 O O . SER A 1 99 ? 1.845 -0.405 -13.444 1.00 94.12 99 SER A O 1
ATOM 787 N N . THR A 1 100 ? 2.314 -0.420 -15.644 1.00 93.06 100 THR A N 1
ATOM 788 C CA . THR A 1 100 ? 0.986 -0.004 -16.134 1.00 93.06 100 THR A CA 1
ATOM 789 C C . THR A 1 100 ? 0.298 -1.082 -16.975 1.00 93.06 100 THR A C 1
ATOM 791 O O . THR A 1 100 ? -0.655 -0.791 -17.685 1.00 93.06 100 THR A O 1
ATOM 794 N N . ASP A 1 101 ? 0.819 -2.306 -16.948 1.00 92.56 101 ASP A N 1
ATOM 795 C CA . ASP A 1 101 ? 0.391 -3.472 -17.732 1.00 92.56 101 ASP A CA 1
ATOM 796 C C . ASP A 1 101 ? -0.508 -4.427 -16.922 1.00 92.56 101 ASP A C 1
ATOM 798 O O . ASP A 1 101 ? -0.554 -5.634 -17.168 1.00 92.56 101 ASP A O 1
ATOM 802 N N . TRP A 1 102 ? -1.207 -3.870 -15.935 1.00 91.44 102 TRP A N 1
ATOM 803 C CA . TRP A 1 102 ? -2.157 -4.585 -15.096 1.00 91.44 102 TRP A CA 1
ATOM 804 C C . TRP A 1 102 ? -3.532 -4.698 -15.756 1.00 91.44 102 TRP A C 1
ATOM 806 O O . TRP A 1 102 ? -3.878 -3.939 -16.660 1.00 91.44 102 TRP A O 1
ATOM 816 N N . ASP A 1 103 ? -4.336 -5.611 -15.220 1.00 92.00 103 ASP A N 1
ATOM 817 C CA . ASP A 1 103 ? -5.752 -5.794 -15.526 1.00 92.00 103 ASP A CA 1
ATOM 818 C C . ASP A 1 103 ? -6.543 -6.064 -14.227 1.00 92.00 103 ASP A C 1
ATOM 820 O O . ASP A 1 103 ? -5.964 -6.180 -13.138 1.00 92.00 103 ASP A O 1
ATOM 824 N N . GLN A 1 104 ? -7.867 -6.144 -14.321 1.00 84.38 104 GLN A N 1
ATOM 825 C CA . GLN A 1 104 ? -8.746 -6.587 -13.236 1.00 84.38 104 GLN A CA 1
ATOM 826 C C . GLN A 1 104 ? -9.095 -8.073 -13.394 1.00 84.38 104 GLN A C 1
ATOM 828 O O . GLN A 1 104 ? -8.949 -8.652 -14.469 1.00 84.38 104 GLN A O 1
ATOM 833 N N . TYR A 1 105 ? -9.575 -8.704 -12.321 1.00 75.56 105 TYR A N 1
ATOM 834 C CA . TYR A 1 105 ? -10.238 -10.001 -12.457 1.00 75.56 105 TYR A CA 1
ATOM 835 C C . TYR A 1 105 ? -11.464 -9.843 -13.374 1.00 75.56 105 TYR A C 1
ATOM 837 O O . TYR A 1 105 ? -12.263 -8.927 -13.172 1.00 75.56 105 TYR A O 1
ATOM 845 N N . THR A 1 106 ? -11.579 -10.712 -14.382 1.00 60.25 106 THR A N 1
ATOM 846 C CA . THR A 1 106 ? -12.728 -10.788 -15.304 1.00 60.25 106 THR A CA 1
ATOM 847 C C . THR A 1 106 ? -13.729 -11.847 -14.873 1.00 60.25 106 THR A C 1
ATOM 849 O O . THR A 1 106 ? -13.314 -12.828 -14.213 1.00 60.25 106 THR A O 1
#

pLDDT: mean 95.97, std 4.67, range [60.25, 98.88]

Secondary structure (DSSP, 8-state):
-EE-S--SSEEEEEEEE-TTSSS-SEEEEEEEETTEEEEEEE-TTS-EEEEEE-SS----TT-EE-EEEEEETTTTEEEEEETTEEEEEEE--TT-PPP---B---

InterPro domains:
  IPR013320 Concanavalin A-like lectin/glucanase domain superfamily [SSF49899] (11-98)

Radius of gyration: 14.05 Å; chains: 1; bounding box: 32×26×34 Å

Sequence (106 aa):
MIKLLQVNGLLHLFETIGGHSKHQELQYRLEVQDGKLTWFHRNSLGNTLFSVVTDSPVLIPNIWTHILVTYTVVTGTAQIFINGELKKEDVKDAGVPLSTDWDQYT

=== Feature glossary ===
Each block in this record encodes a different view of the same protein. In brief:

Predicted aligned error. PAE(i, j) answers: if I align the predicted and true structures on residue i, how far off (in Å) do I expect residue j to be? A block-diagonal PAE matrix with low values on the blocks and high values off-diagonal is the signature of a multi-domain protein with confidently predicted domains but uncertain inter-domain orientation.

Contact-map, Ramachandran, and PAE plots. Plot images: a contact map (which residues are close in 3D, as an N×N binary image), a Ramachandran scatter (backbone torsion angles, revealing secondary-structure composition at a glance), and — for AlphaFold structures — a PAE heatmap (pairwise prediction confidence).

Backbone torsions (φ/ψ). φ (phi) and ψ (psi) are the two rotatable backbone dihedrals per residue: φ is the C(i-1)–N–Cα–C torsion, ψ is the N–Cα–C–N(i+1) torsion, both in degrees on (−180°, 180°]. α-helical residues cluster near (−60°, −45°); β-strand residues near (−120°, +130°). A Ramachandran plot is simply a scatter of (φ, ψ) for every residue.

Foldseek 3Di. A 3Di charac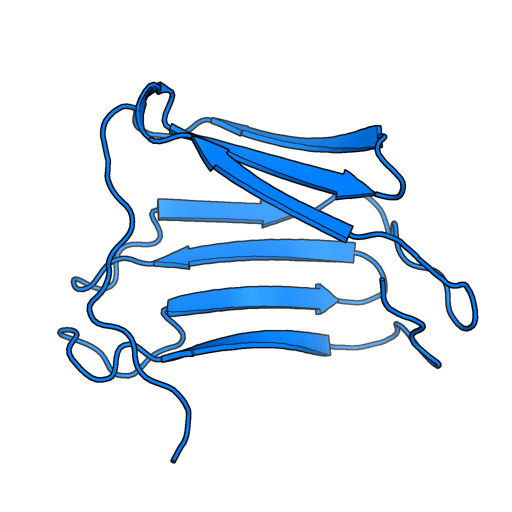ter summarizes, for each residue, the relative orientation of the Cα frame of its nearest spatial neighbor. Because it encodes fold topology rather than chemistry, 3Di alignments detect remote structural similarity that sequence alignment misses.

Radius of gyration, Cα contacts, bounding box. Three whole-structure scalars: the radius of gyration (RMS distance of Cα from centroid, in Å), the count of Cα–Cα contacts (pairs closer than 8 Å and separated by more than four residues in sequence — i.e. tertiary, not local, contacts), and the bounding-box dimensions. Together they distinguish compact globular folds from extended fibres or disordered chains.

Sequence. Sequence gives the chain of amino acids in standard one-letter code (A=alanine, C=cysteine, …, Y=tyrosine), read N→C. It is the only feature that is directly encoded by the gene; all structural features are derived from the folded form of this sequence.

mmCIF coordinates. Atomic coordinates in PDBx/mmCIF format — the same representation the Protein Data Bank distributes. Each line of the _atom_site loop places one backbone atom in Cartesian space (units: ångströms, origin: arbitrary).

Secondary structure (3-state, P-SEA). Three-state secondary structure (P-SEA) collapses the eight DSSP classes into helix (a), strand (b), and coil (c). P-SEA assigns these from Cα geometry alone — distances and angles — without requiring backbone oxygens, s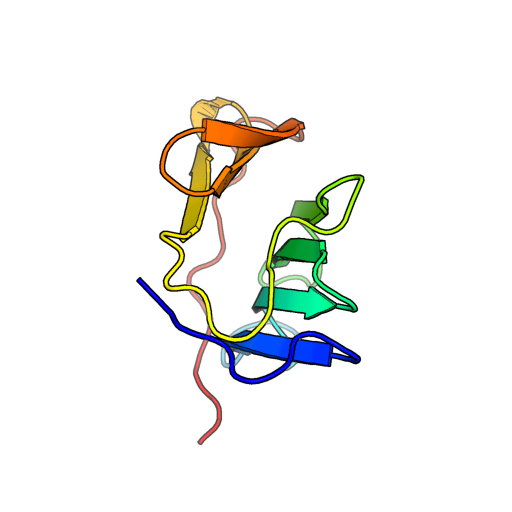o it works on any Cα trace.

InterPro / GO / CATH / organism. Functional annotations link the prote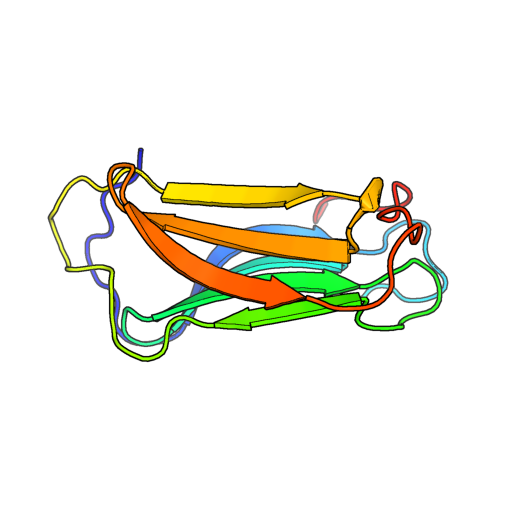in to curated databases. InterPro entries identify conserved domains and families by matching the sequence against member-database signatures (Pfam, PROSITE, CDD, …). Gene Ontology (GO) terms describe molecular function, biological process, and cellular component in a controlled vocabulary. CATH places the structure in a hierarchical fold classification (Class/Architecture/Topology/Homologous-superfamily). The organism is the source species.

B-factor. B-factor (Debye–Waller factor) reflects atomic displacement in the crystal lattice. It is an experimental observable (units Å²), not a prediction; low values mean the atom is pinned down, high values mean it moves or is heterogeneous across the crystal.

Rendered structure images. Structure images are PyMOL renders from six orthogonal camera directions. Cartoon representation draws helices as coils and strands as arrows; sticks shows the backbone as bonds; surface shows the solvent-excluded envelope. Rainbow coloring maps sequence position to hue (blue→red, N→C); chain coloring assigns a distinct color per polypeptide.

Solvent-accessible surface area. Solvent-accessible surface area (SASA) is the area in Å² traced out by the centre of a 1.4 Å probe sphere (a water molecule) rolled over the protein's van der Waals surface (Shrake–Rupley / Lee–Richards construction). Buried residues have near-zero SASA; fully exposed residues can exceed 200 Å². The total SASA scales roughly with the number of surface residues.

Secondary structure (8-state, DSSP). The SS8 string is DSSP's per-residue secondary-structure call. α-helix (H) means an i→i+4 H-bond ladder; β-strand (E) means the residue participates in a β-sheet; 3₁₀ (G) and π (I) are tighter and wider helices; T/S are turns/bends; '-' is loop.

pLDDT. For AlphaFold models, the B-factor field carries pLDDT — the model's own estimate of local accuracy on a 0–100 scale. Regions with pLDDT<50 should be treated as essentially unmodeled; they often correspond to intrinsically disordered segments.

Nearest PDB structures. Nearest PDB neighbors are the top structural matches found by Foldseek when searching this structure against the entire Protein Data Bank. Each hit reports a TM-score (0 to 1; >0.5 almost always implies the same fold) and an E-value. These are *structural* homologs — they may share no detectable sequence similarity.